Protein AF-A0A2E4WXY5-F1 (afdb_monomer_lite)

Foldseek 3Di:
DPPVVVLVVLQAAEDPVLLVLLCVLDPPDVVSSVVVQVVQGDPRYRDDPVLVSLVVVLLVVLLVCLQDVHDLVVNLVSCVVNVDPDCPVSLVSCLVCCVVRVQPVSVQLNVLSVVLNVVCVVDPDNSVSVSVSSVSSSVNSD

Structure (mmCIF, N/CA/C/O backbone):
data_AF-A0A2E4WXY5-F1
#
_entry.id   AF-A0A2E4WXY5-F1
#
loop_
_atom_site.group_PDB
_atom_site.id
_atom_site.type_symbol
_atom_site.label_atom_id
_atom_site.label_alt_id
_atom_site.label_comp_id
_atom_site.label_asym_id
_atom_site.label_entity_id
_atom_site.label_seq_id
_atom_site.pdbx_PDB_ins_code
_atom_site.Cartn_x
_atom_site.Cartn_y
_atom_site.Cartn_z
_atom_site.occupancy
_atom_site.B_iso_or_equiv
_atom_site.auth_seq_id
_atom_site.auth_comp_id
_atom_site.auth_asym_id
_atom_site.auth_atom_id
_atom_site.pdbx_PDB_model_num
ATOM 1 N N . MET A 1 1 ? 25.229 15.803 -8.063 1.00 51.78 1 MET A N 1
ATOM 2 C CA . MET A 1 1 ? 25.856 15.540 -9.377 1.00 51.78 1 MET A CA 1
ATOM 3 C C . MET A 1 1 ? 27.050 14.599 -9.197 1.00 51.78 1 MET A C 1
ATOM 5 O O . MET A 1 1 ? 28.167 15.070 -9.288 1.00 51.78 1 MET A O 1
ATOM 9 N N . HIS A 1 2 ? 26.844 13.316 -8.856 1.00 65.62 2 HIS A N 1
ATOM 10 C CA . HIS A 1 2 ? 27.953 12.349 -8.654 1.00 65.62 2 HIS A CA 1
ATOM 11 C C . HIS A 1 2 ? 27.695 10.963 -9.285 1.00 65.62 2 HIS A C 1
ATOM 13 O O . HIS A 1 2 ? 28.648 10.291 -9.649 1.00 65.62 2 HIS A O 1
ATOM 19 N N . MET A 1 3 ? 26.440 10.521 -9.461 1.00 64.75 3 MET A N 1
ATOM 20 C CA . MET A 1 3 ? 26.164 9.166 -9.977 1.00 64.75 3 MET A CA 1
ATOM 21 C C . MET A 1 3 ? 26.324 9.040 -11.501 1.00 64.75 3 MET A C 1
ATOM 23 O O . MET A 1 3 ? 26.840 8.036 -11.978 1.00 64.75 3 MET A O 1
ATOM 27 N N . LYS A 1 4 ? 25.935 10.075 -12.255 1.00 65.75 4 LYS A N 1
ATOM 28 C CA . LYS A 1 4 ? 26.079 10.122 -13.718 1.00 65.75 4 LYS A CA 1
ATOM 29 C C . LYS A 1 4 ? 27.546 9.971 -14.146 1.00 65.75 4 LYS A C 1
ATOM 31 O O . LYS A 1 4 ? 27.853 9.121 -14.969 1.00 65.75 4 LYS A O 1
ATOM 36 N N . ASP A 1 5 ? 28.442 10.723 -13.509 1.00 71.19 5 ASP A N 1
ATOM 37 C CA . ASP A 1 5 ? 29.876 10.718 -13.829 1.00 71.19 5 ASP A CA 1
ATOM 38 C C . ASP A 1 5 ? 30.540 9.358 -13.541 1.00 71.19 5 ASP A C 1
ATOM 40 O O . ASP A 1 5 ? 31.503 8.981 -14.204 1.00 71.19 5 ASP A O 1
ATOM 44 N N . ILE A 1 6 ? 30.036 8.612 -12.549 1.00 72.25 6 ILE A N 1
ATOM 45 C CA . ILE A 1 6 ? 30.511 7.257 -12.232 1.00 72.25 6 ILE A CA 1
ATOM 46 C C . ILE A 1 6 ? 30.054 6.275 -13.314 1.00 72.25 6 ILE A C 1
ATOM 48 O O . ILE A 1 6 ? 30.859 5.490 -13.802 1.00 72.25 6 ILE A O 1
ATOM 52 N N . LEU A 1 7 ? 28.787 6.344 -13.728 1.00 69.12 7 LEU A N 1
ATOM 53 C CA . LEU A 1 7 ? 28.240 5.461 -14.761 1.00 69.12 7 LEU A CA 1
ATOM 54 C C . LEU A 1 7 ? 28.874 5.712 -16.140 1.00 69.12 7 LEU A C 1
ATOM 56 O O . LEU A 1 7 ? 29.147 4.758 -16.864 1.00 69.12 7 LEU A O 1
ATOM 60 N N . GLU A 1 8 ? 29.173 6.972 -16.474 1.00 71.62 8 GLU A N 1
ATOM 61 C CA . GLU A 1 8 ? 29.910 7.334 -17.694 1.00 71.62 8 GLU A CA 1
ATOM 62 C C . GLU A 1 8 ? 31.360 6.821 -17.670 1.00 71.62 8 GLU A C 1
ATOM 64 O O . GLU A 1 8 ? 31.849 6.329 -18.685 1.00 71.62 8 GLU A O 1
ATOM 69 N N . LYS A 1 9 ? 32.044 6.873 -16.516 1.00 74.56 9 LYS A N 1
ATOM 70 C CA . LYS A 1 9 ? 33.406 6.324 -16.359 1.00 74.56 9 LYS A CA 1
ATOM 71 C C . LYS A 1 9 ? 33.462 4.804 -16.469 1.00 74.56 9 LYS A C 1
ATOM 73 O O . LYS A 1 9 ? 34.414 4.276 -17.032 1.00 74.56 9 LYS A O 1
ATOM 78 N N . GLU A 1 10 ? 32.453 4.118 -15.947 1.00 73.19 10 GLU A N 1
ATOM 79 C CA . GLU A 1 10 ? 32.341 2.655 -15.995 1.00 73.19 10 GLU A CA 1
ATOM 80 C C . GLU A 1 10 ? 31.773 2.150 -17.337 1.00 73.19 10 GLU A C 1
ATOM 82 O O . GLU A 1 10 ? 31.575 0.949 -17.517 1.00 73.19 10 GLU A O 1
ATOM 87 N N . ASN A 1 11 ? 31.523 3.056 -18.294 1.00 68.25 11 ASN A N 1
ATOM 88 C CA . ASN A 1 11 ? 30.968 2.768 -19.619 1.00 68.25 11 ASN A CA 1
ATOM 89 C C . ASN A 1 11 ? 29.658 1.960 -19.557 1.00 68.25 11 ASN A C 1
ATOM 91 O O . ASN A 1 11 ? 29.404 1.074 -20.376 1.00 68.25 11 ASN A O 1
ATOM 95 N N . VAL A 1 12 ? 28.841 2.255 -18.544 1.00 71.81 12 VAL A N 1
ATOM 96 C CA . VAL A 1 12 ? 27.556 1.603 -18.313 1.00 71.81 12 VAL A CA 1
ATOM 97 C C . VAL A 1 12 ? 26.491 2.318 -19.138 1.00 71.81 12 VAL A C 1
ATOM 99 O O . VAL A 1 12 ? 26.369 3.537 -19.070 1.00 71.81 12 VAL A O 1
ATOM 102 N N . GLY A 1 13 ? 25.680 1.584 -19.898 1.00 68.38 13 GLY A N 1
ATOM 103 C CA . GLY A 1 13 ? 24.489 2.147 -20.537 1.00 68.38 13 GLY A CA 1
ATOM 104 C C . GLY A 1 13 ? 23.403 2.416 -19.494 1.00 68.38 13 GLY A C 1
ATOM 105 O O . GLY A 1 13 ? 22.989 1.486 -18.807 1.00 68.38 13 GLY A O 1
ATOM 106 N N . PHE A 1 14 ? 22.936 3.658 -19.361 1.00 68.94 14 PHE A N 1
ATOM 107 C CA . PHE A 1 14 ? 21.887 4.044 -18.407 1.00 68.94 14 PHE A CA 1
ATOM 108 C C . PHE A 1 14 ? 20.864 4.993 -19.044 1.00 68.94 14 PHE A C 1
ATOM 110 O O . PHE A 1 14 ? 21.212 5.791 -19.914 1.00 68.94 14 PHE A O 1
ATOM 117 N N . ALA A 1 15 ? 19.612 4.948 -18.579 1.00 70.94 15 ALA A N 1
ATOM 118 C CA . ALA A 1 15 ? 18.630 5.997 -18.843 1.00 70.94 15 ALA A CA 1
ATOM 119 C C . ALA A 1 15 ? 18.687 7.066 -17.738 1.00 70.94 15 ALA A C 1
ATOM 121 O O . ALA A 1 15 ? 18.934 6.764 -16.571 1.00 70.94 15 ALA A O 1
ATOM 122 N N . LEU A 1 16 ? 18.467 8.337 -18.083 1.00 67.19 16 LEU A N 1
ATOM 123 C CA . LEU A 1 16 ? 18.474 9.426 -17.093 1.00 67.19 16 LEU A CA 1
ATOM 124 C C . LEU A 1 16 ? 17.357 9.271 -16.046 1.00 67.19 16 LEU A C 1
ATOM 126 O O . LEU A 1 16 ? 17.569 9.615 -14.882 1.00 67.19 16 LEU A O 1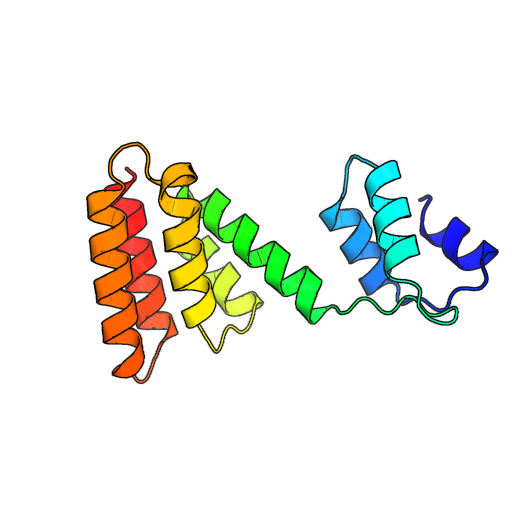
ATOM 130 N N . ASP A 1 17 ? 16.219 8.701 -16.441 1.00 66.56 17 ASP A N 1
ATOM 131 C CA . ASP A 1 17 ? 15.081 8.438 -15.553 1.00 66.56 17 ASP A CA 1
ATOM 132 C C . ASP A 1 17 ? 15.423 7.370 -14.502 1.00 66.56 17 ASP A C 1
ATOM 134 O O . ASP A 1 17 ? 15.144 7.545 -13.315 1.00 66.56 17 ASP A O 1
ATOM 138 N N . ASP A 1 18 ? 16.140 6.321 -14.910 1.00 67.94 18 ASP A N 1
ATOM 139 C CA . ASP A 1 18 ? 16.641 5.260 -14.032 1.00 67.94 18 ASP A CA 1
ATOM 140 C C . ASP A 1 18 ? 17.607 5.815 -12.973 1.00 67.94 18 ASP A C 1
ATOM 142 O O . ASP A 1 18 ? 17.520 5.514 -11.778 1.00 67.94 18 ASP A O 1
ATOM 146 N N . VAL A 1 19 ? 18.508 6.703 -13.399 1.00 70.25 19 VAL A N 1
ATOM 147 C CA . VAL A 1 19 ? 19.460 7.385 -12.514 1.00 70.25 19 VAL A CA 1
ATOM 148 C C . VAL A 1 19 ? 18.723 8.241 -11.480 1.00 70.25 19 VAL A C 1
ATOM 150 O O . VAL A 1 19 ? 19.073 8.213 -10.298 1.00 70.25 19 VAL A O 1
ATOM 153 N N . ALA A 1 20 ? 17.695 8.983 -11.896 1.00 69.69 20 ALA A N 1
ATOM 154 C CA . ALA A 1 20 ? 16.891 9.797 -10.988 1.00 69.69 20 ALA A CA 1
ATOM 155 C C . ALA A 1 20 ? 16.146 8.939 -9.953 1.00 69.69 20 ALA A C 1
ATOM 157 O O . ALA A 1 20 ? 16.062 9.313 -8.782 1.00 69.69 20 ALA A O 1
ATOM 158 N N . LEU A 1 21 ? 15.666 7.762 -10.356 1.00 67.88 21 LEU A N 1
ATOM 159 C CA . LEU A 1 21 ? 14.886 6.862 -9.513 1.00 67.88 21 LEU A CA 1
ATOM 160 C C . LEU A 1 21 ? 15.722 6.258 -8.369 1.00 67.88 21 LEU A C 1
ATOM 162 O O . LEU A 1 21 ? 15.296 6.297 -7.213 1.00 67.88 21 LEU A O 1
ATOM 166 N N . ILE A 1 22 ? 16.950 5.798 -8.642 1.00 69.50 22 ILE A N 1
ATOM 167 C CA . ILE A 1 22 ? 17.872 5.305 -7.592 1.00 69.50 22 ILE A CA 1
ATOM 168 C C . ILE A 1 22 ? 18.265 6.433 -6.637 1.00 69.50 22 ILE A C 1
ATOM 170 O O . ILE A 1 22 ? 18.342 6.224 -5.421 1.00 69.50 22 ILE A O 1
ATOM 174 N N . VAL A 1 23 ? 18.523 7.628 -7.180 1.00 69.12 23 VAL A N 1
ATOM 175 C CA . VAL A 1 23 ? 18.894 8.795 -6.374 1.00 69.12 23 VAL A CA 1
ATOM 176 C C . VAL A 1 23 ? 17.749 9.157 -5.432 1.00 69.12 23 VAL A C 1
ATOM 178 O O . VAL A 1 23 ? 17.982 9.247 -4.230 1.00 69.12 23 VAL A O 1
ATOM 181 N N . ASN A 1 24 ? 16.518 9.269 -5.934 1.00 68.56 24 ASN A N 1
ATOM 182 C CA . ASN A 1 24 ? 15.346 9.592 -5.118 1.00 68.56 24 ASN A CA 1
ATOM 183 C C . ASN A 1 24 ? 15.044 8.517 -4.063 1.00 68.56 24 ASN A C 1
ATOM 185 O O . ASN A 1 24 ? 14.696 8.854 -2.937 1.00 68.56 24 ASN A O 1
ATOM 189 N N . ALA A 1 25 ? 15.234 7.233 -4.380 1.00 64.38 25 ALA A N 1
ATOM 190 C CA . ALA A 1 25 ? 14.956 6.134 -3.452 1.00 64.38 25 ALA A CA 1
ATOM 191 C C . ALA A 1 25 ? 15.980 5.992 -2.308 1.00 64.38 25 ALA A C 1
ATOM 193 O O . ALA A 1 25 ? 15.748 5.258 -1.346 1.00 64.38 25 ALA A O 1
ATOM 194 N N . SER A 1 26 ? 17.162 6.603 -2.416 1.00 62.62 26 SER A N 1
ATOM 195 C CA . SER A 1 26 ? 18.257 6.392 -1.455 1.00 62.62 26 SER A CA 1
ATOM 196 C C . SER A 1 26 ? 18.913 7.672 -0.943 1.00 62.62 26 SER A C 1
ATOM 198 O O . SER A 1 26 ? 19.835 7.591 -0.132 1.00 62.62 26 SER A O 1
ATOM 200 N N . TYR A 1 27 ? 18.430 8.844 -1.350 1.00 65.06 27 TYR A N 1
ATOM 201 C CA . TYR A 1 27 ? 18.850 10.116 -0.770 1.00 65.06 27 TYR A CA 1
ATOM 202 C C . TYR A 1 27 ? 18.411 10.222 0.707 1.00 65.06 27 TYR A C 1
ATOM 204 O O . TYR A 1 27 ? 17.314 9.770 1.036 1.00 65.06 27 TYR A O 1
ATOM 212 N N . PRO A 1 28 ? 19.218 10.811 1.617 1.00 58.31 28 PRO A N 1
ATOM 213 C CA . PRO A 1 28 ? 20.513 11.471 1.404 1.00 58.31 28 PRO A CA 1
ATOM 214 C C . PRO A 1 28 ? 21.755 10.556 1.451 1.00 58.31 28 PRO A C 1
ATOM 216 O O . PRO A 1 28 ? 22.872 11.060 1.329 1.00 58.31 28 PRO A O 1
ATOM 219 N N . ASP A 1 29 ? 21.618 9.233 1.608 1.00 73.94 29 ASP A N 1
ATOM 220 C CA . ASP A 1 29 ? 22.772 8.323 1.713 1.00 73.94 29 ASP A CA 1
ATOM 221 C C . ASP A 1 29 ? 23.343 7.928 0.335 1.00 73.94 29 ASP A C 1
ATOM 223 O O . ASP A 1 29 ? 22.942 6.951 -0.304 1.00 73.94 29 ASP A O 1
ATOM 227 N N . ILE A 1 30 ? 24.368 8.669 -0.097 1.00 68.81 30 ILE A N 1
ATOM 228 C CA . ILE A 1 30 ? 25.088 8.453 -1.364 1.00 68.81 30 ILE A CA 1
ATOM 229 C C . ILE A 1 30 ? 25.749 7.064 -1.437 1.00 68.81 30 ILE A C 1
ATOM 231 O O . ILE A 1 30 ? 25.847 6.482 -2.518 1.00 68.81 30 ILE A O 1
ATOM 235 N N . ARG A 1 31 ? 26.178 6.485 -0.307 1.00 72.38 31 ARG A N 1
ATOM 236 C CA . ARG A 1 31 ? 26.780 5.141 -0.286 1.00 72.38 31 ARG A CA 1
ATOM 237 C C . ARG A 1 31 ? 25.737 4.091 -0.654 1.00 72.38 31 ARG A C 1
ATOM 239 O O . ARG A 1 31 ? 26.025 3.162 -1.406 1.00 72.38 31 ARG A O 1
ATOM 246 N N . ARG A 1 32 ? 24.511 4.259 -0.152 1.00 68.12 32 ARG A N 1
ATOM 247 C CA . ARG A 1 32 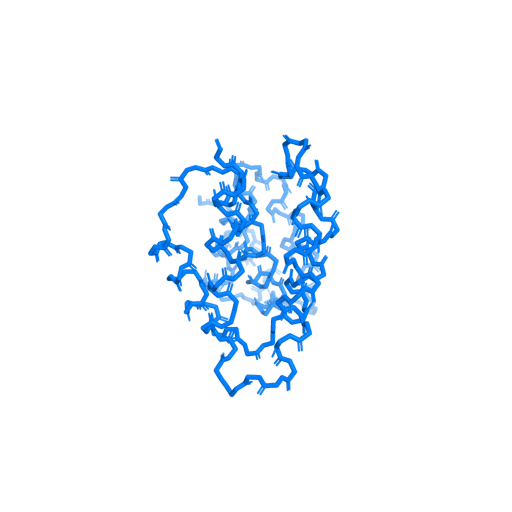? 23.380 3.382 -0.472 1.00 68.12 32 ARG A CA 1
ATOM 248 C C . ARG A 1 32 ? 22.973 3.502 -1.941 1.00 68.12 32 ARG A C 1
ATOM 250 O O . ARG A 1 32 ? 22.741 2.477 -2.573 1.00 68.12 32 ARG A O 1
ATOM 257 N N . VAL A 1 33 ? 22.968 4.721 -2.488 1.00 70.25 33 VAL A N 1
ATOM 258 C CA . VAL A 1 33 ? 22.725 4.998 -3.918 1.00 70.25 33 VAL A CA 1
ATOM 259 C C . VAL A 1 33 ? 23.703 4.214 -4.806 1.00 70.25 33 VAL A C 1
ATOM 261 O O . VAL A 1 33 ? 23.272 3.480 -5.694 1.00 70.25 33 VAL A O 1
ATOM 264 N N . ILE A 1 34 ? 25.010 4.301 -4.531 1.00 72.44 34 ILE A N 1
ATOM 265 C CA . ILE A 1 34 ? 26.053 3.629 -5.328 1.00 72.44 34 ILE A CA 1
ATOM 266 C C . ILE A 1 34 ? 25.928 2.102 -5.242 1.00 72.44 34 ILE A C 1
ATOM 268 O O . ILE A 1 34 ? 25.931 1.427 -6.270 1.00 72.44 34 ILE A O 1
ATOM 272 N N . ASN A 1 35 ? 25.747 1.553 -4.036 1.00 73.62 35 ASN A N 1
ATOM 273 C CA . ASN A 1 35 ? 25.606 0.106 -3.834 1.00 73.62 35 ASN A CA 1
ATOM 274 C C . ASN A 1 35 ? 24.351 -0.471 -4.508 1.00 73.62 35 ASN A C 1
ATOM 276 O O . ASN A 1 35 ? 24.324 -1.641 -4.899 1.00 73.62 35 ASN A O 1
ATOM 280 N N . SER A 1 36 ? 23.281 0.318 -4.602 1.00 70.00 36 SER A N 1
ATOM 281 C CA . SER A 1 36 ? 22.064 -0.069 -5.315 1.00 70.00 36 SER A CA 1
ATOM 282 C C . SER A 1 36 ? 22.262 -0.013 -6.829 1.00 70.00 36 SER A C 1
ATOM 284 O O . SER A 1 36 ? 21.907 -0.976 -7.501 1.00 70.00 36 SER A O 1
ATOM 286 N N . ALA A 1 37 ? 22.911 1.034 -7.353 1.00 72.25 37 ALA A N 1
ATOM 287 C CA . ALA A 1 37 ? 23.241 1.134 -8.775 1.00 72.25 37 ALA A CA 1
ATOM 288 C C . ALA A 1 37 ? 24.148 -0.015 -9.234 1.00 72.25 37 ALA A C 1
ATOM 290 O O . ALA A 1 37 ? 23.814 -0.703 -10.191 1.00 72.25 37 ALA A O 1
ATOM 291 N N . GLN A 1 38 ? 25.234 -0.304 -8.508 1.00 70.50 38 GLN A N 1
ATOM 292 C CA . GLN A 1 38 ? 26.146 -1.404 -8.848 1.00 70.50 38 GLN A CA 1
ATOM 293 C C . GLN A 1 38 ? 25.451 -2.772 -8.877 1.00 70.50 38 GLN A C 1
ATOM 295 O O . GLN A 1 38 ? 25.747 -3.583 -9.748 1.00 70.50 38 GLN A O 1
ATOM 300 N N . ARG A 1 39 ? 24.501 -3.030 -7.966 1.00 74.50 39 ARG A N 1
ATOM 301 C CA . ARG A 1 39 ? 23.718 -4.281 -7.956 1.00 74.50 39 ARG A CA 1
ATOM 302 C C . ARG A 1 39 ? 22.748 -4.412 -9.133 1.00 74.50 39 ARG A C 1
ATOM 304 O O . ARG A 1 39 ? 22.363 -5.529 -9.459 1.00 74.50 39 ARG A O 1
ATOM 311 N N . GLN A 1 40 ? 22.342 -3.298 -9.735 1.00 68.19 40 GLN A N 1
ATOM 312 C CA . GLN A 1 40 ? 21.377 -3.246 -10.839 1.00 68.19 40 GLN A CA 1
ATOM 313 C C . GLN A 1 40 ? 22.052 -3.144 -12.220 1.00 68.19 40 GLN A C 1
ATOM 315 O O . GLN A 1 40 ? 21.375 -3.167 -13.248 1.00 68.19 40 GLN A O 1
ATOM 320 N N . VAL A 1 41 ? 23.387 -3.064 -12.277 1.00 71.00 41 VAL A N 1
ATOM 321 C CA . VAL A 1 41 ? 24.143 -3.163 -13.532 1.00 71.00 41 VAL A CA 1
ATOM 322 C C . VAL A 1 41 ? 24.335 -4.634 -13.888 1.00 71.00 41 VAL A C 1
ATOM 324 O O . VAL A 1 41 ? 25.041 -5.369 -13.201 1.00 71.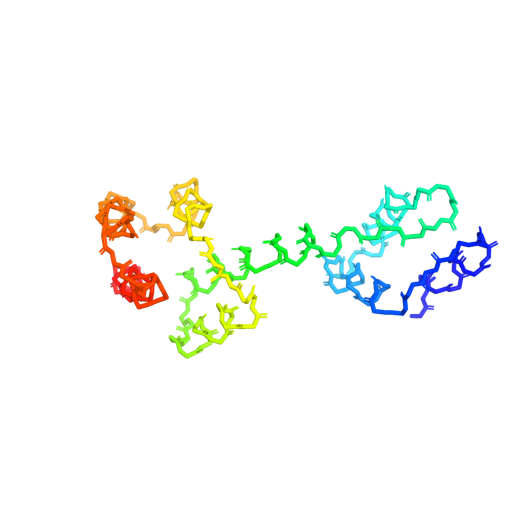00 41 VAL A O 1
ATOM 327 N N . VAL A 1 42 ? 23.739 -5.062 -15.001 1.00 68.62 42 VAL A N 1
ATOM 328 C CA . VAL A 1 42 ? 23.912 -6.410 -15.555 1.00 68.62 42 VAL A CA 1
ATOM 329 C C . VAL A 1 42 ? 24.450 -6.275 -16.975 1.00 68.62 42 VAL A C 1
ATOM 331 O O . VAL A 1 42 ? 23.835 -5.631 -17.821 1.00 68.62 42 VAL A O 1
ATOM 334 N N . ASN A 1 43 ? 25.609 -6.882 -17.243 1.00 65.88 43 ASN A N 1
ATOM 335 C CA . ASN A 1 43 ? 26.297 -6.840 -18.542 1.00 65.88 43 ASN A CA 1
ATOM 336 C C . ASN A 1 43 ? 26.588 -5.417 -19.061 1.00 65.88 43 ASN A C 1
ATOM 338 O O . ASN A 1 43 ? 26.436 -5.146 -20.249 1.00 65.88 43 ASN A O 1
ATOM 342 N N . GLY A 1 44 ? 26.991 -4.499 -18.174 1.00 65.12 44 GLY A N 1
ATOM 343 C CA . GLY A 1 44 ? 27.335 -3.123 -18.556 1.00 65.12 44 GLY A CA 1
ATOM 344 C C . GLY A 1 44 ? 26.129 -2.254 -18.922 1.00 65.12 44 GLY A C 1
ATOM 345 O O . GLY A 1 44 ? 26.297 -1.174 -19.473 1.00 65.12 44 GLY A O 1
ATOM 346 N N . ILE A 1 45 ? 24.910 -2.701 -18.615 1.00 67.88 45 ILE A N 1
ATOM 347 C CA . ILE A 1 45 ? 23.689 -1.911 -18.763 1.00 67.88 45 ILE A CA 1
ATOM 348 C C . ILE A 1 45 ? 23.033 -1.829 -17.390 1.00 67.88 45 ILE A C 1
ATOM 350 O O . ILE A 1 45 ? 22.830 -2.848 -16.725 1.00 67.88 45 ILE A O 1
ATOM 354 N N . LEU A 1 46 ? 22.713 -0.613 -16.958 1.00 68.50 46 LEU A N 1
ATOM 355 C CA . LEU A 1 46 ? 21.871 -0.374 -15.800 1.00 68.50 46 LEU A CA 1
ATOM 356 C C . LEU A 1 46 ? 20.458 -0.828 -16.172 1.00 68.50 46 LEU A C 1
ATOM 358 O O . LEU A 1 46 ? 19.707 -0.104 -16.818 1.00 68.50 46 LEU A O 1
ATOM 362 N N . LYS A 1 47 ? 20.121 -2.067 -15.816 1.00 62.97 47 LYS A N 1
ATOM 363 C 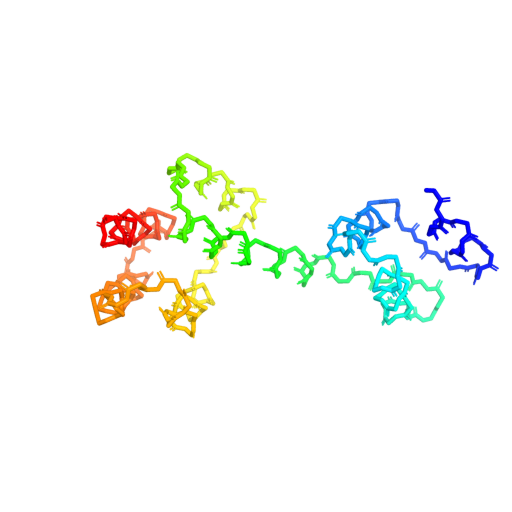CA . LYS A 1 47 ? 18.759 -2.581 -15.910 1.00 62.97 47 LYS A CA 1
ATOM 364 C C . LYS A 1 47 ? 18.117 -2.369 -14.559 1.00 62.97 47 LYS A C 1
ATOM 366 O O . LYS A 1 47 ? 18.153 -3.241 -13.692 1.00 62.97 47 LYS A O 1
ATOM 371 N N . ILE A 1 48 ? 17.525 -1.196 -14.387 1.00 61.94 48 ILE A N 1
ATOM 372 C CA . ILE A 1 48 ? 16.556 -1.047 -13.317 1.00 61.94 48 ILE A CA 1
ATOM 373 C C . ILE A 1 48 ? 15.324 -1.799 -13.776 1.00 61.94 48 ILE A C 1
ATOM 375 O O . ILE A 1 48 ? 14.723 -1.476 -14.799 1.00 61.94 48 ILE A O 1
ATOM 379 N N . ASP A 1 49 ? 14.955 -2.825 -13.022 1.00 54.91 49 ASP A N 1
ATOM 380 C CA . ASP A 1 49 ? 13.612 -3.359 -13.120 1.00 54.91 49 ASP A CA 1
ATOM 381 C C . ASP A 1 49 ? 12.688 -2.307 -12.496 1.00 54.91 49 ASP A C 1
ATOM 383 O O . ASP A 1 49 ? 12.395 -2.326 -11.298 1.00 54.91 49 ASP A O 1
ATOM 387 N N . THR A 1 50 ? 12.360 -1.285 -13.293 1.00 52.38 50 THR A N 1
ATOM 388 C CA . THR A 1 50 ? 11.581 -0.102 -12.904 1.00 52.38 50 THR A CA 1
ATOM 389 C C . THR A 1 50 ? 10.267 -0.516 -12.266 1.00 52.38 50 THR A C 1
ATOM 391 O O . THR A 1 50 ? 9.834 0.117 -11.308 1.00 52.38 50 THR A O 1
ATOM 394 N N . SER A 1 51 ? 9.708 -1.648 -12.698 1.00 48.72 51 SER A N 1
ATOM 395 C CA . SER A 1 51 ? 8.546 -2.280 -12.082 1.00 48.72 51 SER A CA 1
ATOM 396 C C . SER A 1 51 ? 8.759 -2.548 -10.585 1.00 48.72 51 SER A C 1
ATOM 398 O O . SER A 1 51 ? 7.974 -2.089 -9.763 1.00 48.72 51 SER A O 1
ATOM 400 N N . SER A 1 52 ? 9.868 -3.184 -10.203 1.00 50.03 52 SER A N 1
ATOM 401 C CA . SER A 1 52 ? 10.160 -3.579 -8.819 1.00 50.03 52 SER A CA 1
ATOM 402 C C . SER A 1 52 ? 10.481 -2.402 -7.890 1.00 50.03 52 SER A C 1
ATOM 404 O O . SER A 1 52 ? 10.152 -2.439 -6.699 1.00 50.03 52 SER A O 1
ATOM 406 N N . VAL A 1 53 ? 11.107 -1.341 -8.414 1.00 50.91 53 VAL A N 1
ATOM 407 C CA . VAL A 1 53 ? 11.449 -0.157 -7.610 1.00 50.91 53 VAL A CA 1
ATOM 408 C C . VAL A 1 53 ? 10.241 0.764 -7.452 1.00 50.91 53 VAL A C 1
ATOM 410 O O . VAL A 1 53 ? 9.999 1.254 -6.351 1.00 50.91 53 VAL A O 1
ATOM 413 N N . ILE A 1 54 ? 9.437 0.942 -8.506 1.00 53.62 54 ILE A N 1
ATOM 414 C CA . ILE A 1 54 ? 8.163 1.672 -8.435 1.00 53.62 54 ILE A CA 1
ATOM 415 C C . ILE A 1 54 ? 7.195 0.934 -7.501 1.00 53.62 54 ILE A C 1
ATOM 417 O O . ILE A 1 54 ? 6.628 1.555 -6.601 1.00 53.62 54 ILE A O 1
ATOM 421 N N . GLN A 1 55 ? 7.091 -0.397 -7.628 1.00 55.19 55 GLN A N 1
ATOM 422 C CA . GLN A 1 55 ? 6.202 -1.204 -6.793 1.00 55.19 55 GLN A CA 1
ATOM 423 C C . GLN A 1 55 ? 6.551 -1.157 -5.301 1.00 55.19 55 GLN A C 1
ATOM 425 O O . GLN A 1 55 ? 5.660 -1.124 -4.456 1.00 55.19 55 GLN A O 1
ATOM 430 N N . ASN A 1 56 ? 7.836 -1.134 -4.944 1.00 59.56 56 ASN A N 1
ATOM 431 C CA . ASN A 1 56 ? 8.229 -1.002 -3.539 1.00 59.56 56 ASN A CA 1
ATOM 432 C C . ASN A 1 56 ? 8.045 0.422 -2.997 1.00 59.56 56 ASN A C 1
ATOM 434 O O . ASN A 1 56 ? 7.763 0.591 -1.812 1.00 59.56 56 ASN A O 1
ATOM 438 N N . ASN A 1 57 ? 8.179 1.447 -3.842 1.00 68.62 57 ASN A N 1
ATOM 439 C CA . ASN A 1 57 ? 8.087 2.837 -3.402 1.00 68.62 57 ASN A CA 1
ATOM 440 C C . ASN A 1 57 ? 6.648 3.224 -3.019 1.00 68.62 57 ASN A C 1
ATOM 442 O O . ASN A 1 57 ? 6.437 3.807 -1.957 1.00 68.62 57 ASN A O 1
ATOM 446 N N . TYR A 1 58 ? 5.640 2.839 -3.813 1.00 75.25 58 TYR A N 1
ATOM 447 C CA . TYR A 1 58 ? 4.248 3.176 -3.477 1.00 75.25 58 TYR A CA 1
ATOM 448 C C . TYR A 1 58 ? 3.753 2.446 -2.221 1.00 75.25 58 TYR A C 1
ATOM 450 O O . TYR A 1 58 ? 2.978 3.006 -1.450 1.00 75.25 58 TYR A O 1
ATOM 458 N N . LYS A 1 59 ? 4.212 1.207 -1.993 1.00 79.44 59 LYS A N 1
ATOM 459 C CA . LYS A 1 59 ? 3.874 0.404 -0.808 1.00 79.44 59 LYS A CA 1
ATOM 460 C C . LYS A 1 59 ? 4.330 1.094 0.479 1.00 79.44 59 LYS A C 1
ATOM 462 O O . LYS A 1 59 ? 3.548 1.222 1.416 1.00 79.44 59 LYS A O 1
ATOM 467 N N . LEU A 1 60 ? 5.566 1.593 0.491 1.00 79.62 60 LEU A N 1
ATOM 468 C CA . LEU A 1 60 ? 6.112 2.367 1.608 1.00 79.62 60 LEU A CA 1
ATOM 469 C C . LEU A 1 60 ? 5.360 3.689 1.803 1.00 79.62 60 LEU A C 1
ATOM 471 O O . LEU A 1 60 ? 4.933 3.983 2.917 1.00 79.62 60 LEU A O 1
ATOM 475 N N . GLN A 1 61 ? 5.126 4.441 0.723 1.00 81.81 61 GLN A N 1
ATOM 476 C CA . GLN A 1 61 ? 4.379 5.702 0.787 1.00 81.81 61 GLN A CA 1
ATOM 477 C C . GLN A 1 61 ? 2.962 5.502 1.337 1.00 81.81 61 GLN A C 1
ATOM 479 O O . GLN A 1 61 ? 2.509 6.279 2.171 1.00 81.81 61 GLN A O 1
ATOM 484 N N . LEU A 1 62 ? 2.276 4.426 0.944 1.00 84.94 62 LEU A N 1
ATOM 485 C CA . LEU A 1 62 ? 0.947 4.102 1.457 1.00 84.94 62 LEU A CA 1
ATOM 486 C C . LEU A 1 62 ? 0.952 3.874 2.980 1.00 84.94 62 LEU A C 1
ATOM 488 O O . LEU A 1 62 ? 0.069 4.376 3.676 1.00 84.94 62 LEU A O 1
ATOM 492 N N . LEU A 1 63 ? 1.938 3.142 3.507 1.00 84.50 63 LEU A N 1
ATOM 493 C CA . LEU A 1 63 ? 2.065 2.884 4.947 1.00 84.50 63 LEU A CA 1
ATOM 494 C C . LEU A 1 63 ? 2.375 4.162 5.735 1.00 84.50 63 LEU A C 1
ATOM 496 O O . LEU A 1 63 ? 1.808 4.384 6.811 1.00 84.50 63 LEU A O 1
ATOM 500 N N . GLU A 1 64 ? 3.228 5.031 5.189 1.00 82.75 64 GLU A N 1
ATOM 501 C CA . GLU A 1 64 ? 3.498 6.352 5.764 1.00 82.75 64 GLU A CA 1
ATOM 502 C C . GLU A 1 64 ? 2.222 7.201 5.817 1.00 82.75 64 GLU A C 1
ATOM 504 O O . GLU A 1 64 ? 1.922 7.815 6.845 1.00 82.75 64 GLU A O 1
ATOM 509 N N . MET A 1 65 ? 1.418 7.172 4.751 1.00 83.88 65 MET A N 1
ATOM 510 C CA . MET A 1 65 ? 0.163 7.919 4.678 1.00 83.88 65 MET A CA 1
ATOM 511 C C . MET A 1 65 ? -0.909 7.405 5.641 1.00 83.88 65 MET A C 1
ATOM 513 O O . MET A 1 65 ? -1.678 8.198 6.183 1.00 83.88 65 MET A O 1
ATOM 517 N N . LEU A 1 66 ? -0.953 6.093 5.888 1.00 81.06 66 LEU A N 1
ATOM 518 C CA . LEU A 1 66 ? -1.841 5.488 6.887 1.00 81.06 66 LEU A CA 1
ATOM 519 C C . LEU A 1 66 ? -1.412 5.804 8.324 1.00 81.06 66 LEU A C 1
ATOM 521 O O . LEU A 1 66 ? -2.253 5.903 9.216 1.00 81.06 66 LEU A O 1
ATOM 525 N N . SER A 1 67 ? -0.110 5.978 8.549 1.00 76.81 67 SER A N 1
ATOM 526 C CA . SER A 1 67 ? 0.443 6.317 9.863 1.00 76.81 67 SER A CA 1
ATOM 527 C C . SER A 1 67 ? 0.282 7.805 10.206 1.00 76.81 67 SER A C 1
ATOM 529 O O . SER A 1 67 ? 0.178 8.155 11.391 1.00 76.81 67 SER A O 1
ATOM 531 N N . GLY A 1 68 ? 0.260 8.672 9.187 1.00 74.44 68 GLY A N 1
ATOM 532 C CA . GLY A 1 68 ? 0.083 10.123 9.288 1.00 74.44 68 GLY A CA 1
ATOM 533 C C . GLY A 1 68 ? -1.374 10.604 9.220 1.00 74.44 68 GLY A C 1
ATOM 534 O O . GLY A 1 68 ? -2.318 9.823 9.294 1.00 74.44 68 GLY A O 1
ATOM 535 N N . ASP A 1 69 ? -1.560 11.921 9.075 1.00 70.50 69 ASP A N 1
ATOM 536 C CA . ASP A 1 69 ? -2.875 12.560 8.861 1.00 70.50 69 ASP A CA 1
ATOM 537 C C . ASP A 1 69 ? -3.056 12.939 7.380 1.00 70.50 69 ASP A C 1
ATOM 539 O O . ASP A 1 69 ? -3.367 14.077 7.017 1.00 70.50 69 ASP A O 1
ATOM 543 N N . SER A 1 70 ? -2.756 11.986 6.498 1.00 74.25 70 SER A N 1
ATOM 544 C CA . SER A 1 70 ? -2.792 12.192 5.052 1.00 74.25 70 SER A CA 1
ATOM 545 C C . SER A 1 70 ? -4.217 12.383 4.541 1.00 74.25 70 SER A C 1
ATOM 547 O O . SER A 1 70 ? -5.179 11.795 5.045 1.00 74.25 70 SER A O 1
ATOM 549 N N . LYS A 1 71 ? -4.374 13.209 3.502 1.00 81.38 71 LYS A N 1
ATOM 550 C CA . LYS A 1 71 ? -5.682 13.423 2.880 1.00 81.38 71 LYS A CA 1
ATOM 551 C C . LYS A 1 71 ? -6.021 12.225 2.001 1.00 81.38 71 LYS A C 1
ATOM 553 O O . LYS A 1 71 ? -5.178 11.715 1.271 1.00 81.38 71 LYS A O 1
ATOM 558 N N . LEU A 1 72 ? -7.295 11.837 1.992 1.00 81.50 72 LEU A N 1
ATOM 559 C CA . LEU A 1 72 ? -7.794 10.757 1.129 1.00 81.50 72 LEU A CA 1
ATOM 560 C C . LEU A 1 72 ? -7.501 10.998 -0.360 1.00 81.50 72 LEU A C 1
ATOM 562 O O . LEU A 1 72 ? -7.267 10.044 -1.096 1.00 81.50 72 LEU A O 1
ATOM 566 N N . ASN A 1 73 ? -7.492 12.263 -0.792 1.00 83.88 73 ASN A N 1
ATOM 567 C CA . ASN A 1 73 ? -7.159 12.630 -2.169 1.00 83.88 73 ASN A CA 1
ATOM 568 C C . ASN A 1 73 ? -5.726 12.238 -2.536 1.00 83.88 73 ASN A C 1
ATOM 570 O O . ASN A 1 73 ? -5.510 11.753 -3.641 1.00 83.88 73 ASN A O 1
ATOM 574 N N . ASP A 1 74 ? -4.785 12.395 -1.606 1.00 85.69 74 ASP A N 1
ATOM 575 C CA . ASP A 1 74 ? -3.379 12.084 -1.844 1.00 85.69 74 ASP A CA 1
ATOM 576 C C . ASP A 1 74 ? -3.209 10.563 -2.002 1.00 85.69 74 ASP A C 1
ATOM 578 O O . ASP A 1 74 ? -2.515 10.103 -2.904 1.00 85.69 74 ASP A O 1
ATOM 582 N N . ILE A 1 75 ? -3.902 9.766 -1.173 1.00 85.25 75 ILE A N 1
ATOM 583 C CA . ILE A 1 75 ? -3.870 8.296 -1.275 1.00 85.25 75 ILE A CA 1
ATOM 584 C C . ILE A 1 75 ? -4.502 7.844 -2.594 1.00 85.25 75 ILE A C 1
ATOM 586 O O . ILE A 1 75 ? -3.961 6.982 -3.279 1.00 85.25 75 ILE A O 1
ATOM 590 N N . ARG A 1 76 ? -5.626 8.449 -2.991 1.00 83.88 76 ARG A N 1
ATOM 591 C CA . ARG A 1 76 ? -6.273 8.125 -4.267 1.00 83.88 76 ARG A CA 1
ATOM 592 C C . ARG A 1 76 ? -5.370 8.442 -5.459 1.00 83.88 76 ARG A C 1
ATOM 594 O O . ARG A 1 76 ? -5.305 7.654 -6.396 1.00 83.88 76 ARG A O 1
ATOM 601 N N . GLN A 1 77 ? -4.665 9.571 -5.407 1.00 84.94 77 GLN A N 1
ATOM 602 C CA . GLN A 1 77 ? -3.710 9.951 -6.440 1.00 84.94 77 GLN A CA 1
ATOM 603 C C . GLN A 1 77 ? -2.539 8.965 -6.509 1.00 84.94 77 GLN A C 1
ATOM 605 O O . GLN A 1 77 ? -2.213 8.507 -7.598 1.00 84.94 77 GLN A O 1
ATOM 610 N N . LEU A 1 78 ? -2.001 8.531 -5.363 1.00 84.50 78 LEU A N 1
ATOM 611 C CA . LEU A 1 78 ? -0.963 7.498 -5.312 1.00 84.50 78 LEU A CA 1
ATOM 612 C C . LEU A 1 78 ? -1.403 6.197 -6.003 1.00 84.50 78 LEU A C 1
ATOM 614 O O . LEU A 1 78 ? -0.630 5.606 -6.754 1.00 84.50 78 LEU A O 1
ATOM 618 N N . ILE A 1 79 ? -2.639 5.744 -5.777 1.00 83.38 79 ILE A N 1
ATOM 619 C CA . ILE A 1 79 ? -3.165 4.529 -6.418 1.00 83.38 79 ILE A CA 1
ATOM 620 C C . ILE A 1 79 ? -3.324 4.718 -7.933 1.00 83.38 79 ILE A C 1
ATOM 622 O O . ILE A 1 79 ? -2.934 3.831 -8.696 1.00 83.38 79 ILE A O 1
ATOM 626 N N . ALA A 1 80 ? -3.834 5.874 -8.368 1.00 81.12 80 ALA A N 1
ATOM 627 C CA . ALA A 1 80 ? -3.997 6.199 -9.784 1.00 81.12 80 ALA A CA 1
ATOM 628 C C . ALA A 1 80 ? -2.646 6.280 -10.520 1.00 81.12 80 ALA A C 1
ATOM 630 O O . ALA A 1 80 ? -2.485 5.683 -11.585 1.00 81.12 80 ALA A O 1
ATOM 631 N N . ASP A 1 81 ? -1.656 6.945 -9.920 1.00 77.81 81 ASP A N 1
ATOM 632 C CA . ASP A 1 81 ? -0.317 7.124 -10.492 1.00 77.81 81 ASP A CA 1
ATOM 633 C C . ASP A 1 81 ? 0.416 5.783 -10.671 1.00 77.81 81 ASP A C 1
ATOM 635 O O . ASP A 1 81 ? 1.215 5.623 -11.593 1.00 77.81 81 ASP A O 1
ATOM 639 N N . ASN A 1 82 ? 0.111 4.790 -9.828 1.00 77.12 82 ASN A N 1
ATOM 640 C CA . ASN A 1 82 ? 0.721 3.459 -9.884 1.00 77.12 82 ASN A CA 1
ATOM 641 C C . ASN A 1 82 ? -0.057 2.444 -10.738 1.00 77.12 82 ASN A C 1
ATOM 643 O O . ASN A 1 82 ? 0.389 1.303 -10.853 1.00 77.12 82 ASN A O 1
ATOM 647 N N . SER A 1 83 ? -1.185 2.834 -11.354 1.00 74.69 83 SER A N 1
ATOM 648 C CA . SER A 1 83 ? -1.985 1.976 -12.253 1.00 74.69 83 SER A CA 1
ATOM 649 C C . SER A 1 83 ? -2.223 0.563 -11.694 1.00 74.69 83 SER A C 1
ATOM 651 O O . SER A 1 83 ? -2.046 -0.448 -12.380 1.00 74.69 83 SER A O 1
ATOM 653 N N . ILE A 1 84 ? -2.578 0.491 -10.409 1.00 74.62 84 ILE A N 1
ATOM 654 C CA . ILE A 1 84 ? -2.684 -0.769 -9.670 1.00 74.62 84 ILE A CA 1
ATOM 655 C C . ILE A 1 84 ? -3.896 -1.549 -10.178 1.00 74.62 84 ILE A C 1
ATOM 657 O O . ILE A 1 84 ? -5.033 -1.104 -10.066 1.00 74.62 84 ILE A O 1
ATOM 661 N N . SER A 1 85 ? -3.643 -2.731 -10.734 1.00 70.31 85 SER A N 1
ATOM 662 C CA . SER A 1 85 ? -4.684 -3.645 -11.221 1.00 70.31 85 SER A CA 1
ATOM 663 C C . SER A 1 85 ? -4.954 -4.802 -10.258 1.00 70.31 85 SER A C 1
ATOM 665 O O . SER A 1 85 ? -6.043 -5.379 -10.278 1.00 70.31 85 SER A O 1
ATOM 667 N N . ASP A 1 86 ? -3.990 -5.116 -9.389 1.00 80.19 86 ASP A N 1
ATOM 668 C CA . ASP A 1 86 ? -4.108 -6.149 -8.366 1.00 80.19 86 ASP A CA 1
ATOM 669 C C . ASP A 1 86 ? -3.793 -5.587 -6.973 1.00 80.19 86 ASP A C 1
ATOM 671 O O . ASP A 1 86 ? -2.685 -5.133 -6.689 1.00 80.19 86 ASP A O 1
ATOM 675 N N . TYR A 1 87 ? -4.796 -5.633 -6.097 1.00 86.31 87 TYR A N 1
ATOM 676 C CA . TYR A 1 87 ? -4.720 -5.165 -4.715 1.00 86.31 87 TYR A CA 1
ATOM 677 C C . TYR A 1 87 ? -4.384 -6.294 -3.730 1.00 86.31 87 TYR A C 1
ATOM 679 O O . TYR A 1 87 ? -4.163 -6.023 -2.549 1.00 86.31 87 TYR A O 1
ATOM 687 N N . SER A 1 88 ? -4.301 -7.550 -4.189 1.00 85.75 88 SER A N 1
ATOM 688 C CA . SER A 1 88 ? -4.030 -8.722 -3.346 1.00 85.75 88 SER A CA 1
ATOM 689 C C . SER A 1 88 ? -2.721 -8.593 -2.559 1.00 85.75 88 SER A C 1
ATOM 691 O O . SER A 1 88 ? -2.688 -8.846 -1.351 1.00 85.75 88 SER A O 1
ATOM 693 N N . GLU A 1 89 ? -1.663 -8.108 -3.212 1.00 84.25 89 GLU A N 1
ATOM 694 C CA . GLU A 1 89 ? -0.375 -7.835 -2.572 1.00 84.25 89 GLU A CA 1
ATOM 695 C C . GLU A 1 89 ? -0.456 -6.714 -1.533 1.00 84.25 89 GLU A C 1
ATOM 697 O O . GLU A 1 89 ? 0.275 -6.735 -0.543 1.00 84.25 89 GLU A O 1
ATOM 702 N N . ILE A 1 90 ? -1.342 -5.738 -1.740 1.00 88.00 90 ILE A N 1
ATOM 703 C CA . ILE A 1 90 ? -1.495 -4.601 -0.833 1.00 88.00 90 ILE A CA 1
ATOM 704 C C . ILE A 1 90 ? -2.246 -5.030 0.422 1.00 88.00 90 ILE A C 1
ATOM 706 O O . ILE A 1 90 ? -1.821 -4.673 1.514 1.00 88.00 90 ILE A O 1
ATOM 710 N N . TYR A 1 91 ? -3.302 -5.842 0.307 1.00 91.81 91 TYR A N 1
ATOM 711 C CA . TYR A 1 91 ? -3.969 -6.397 1.491 1.00 91.81 91 TYR A CA 1
ATOM 712 C C . TYR A 1 91 ? -2.992 -7.189 2.363 1.00 91.81 91 TYR A C 1
ATOM 714 O O . TYR A 1 91 ? -3.009 -7.053 3.585 1.00 91.81 91 TYR A O 1
ATOM 722 N N . ARG A 1 92 ? -2.103 -7.969 1.736 1.00 90.12 92 ARG A N 1
ATOM 723 C CA . ARG A 1 92 ? -1.073 -8.720 2.455 1.00 90.12 92 ARG A CA 1
ATOM 724 C C . ARG A 1 92 ? -0.058 -7.807 3.137 1.00 90.12 92 ARG A C 1
ATOM 726 O O . ARG A 1 92 ? 0.194 -7.991 4.317 1.00 90.12 92 ARG A O 1
ATOM 733 N N . LEU A 1 93 ? 0.439 -6.788 2.436 1.00 89.06 93 LEU A N 1
ATOM 734 C CA . LEU A 1 93 ? 1.318 -5.776 3.025 1.00 89.06 93 LEU A CA 1
ATOM 735 C C . LEU A 1 93 ? 0.666 -5.078 4.226 1.00 89.06 93 LEU A C 1
ATOM 737 O O . LEU A 1 93 ? 1.292 -4.932 5.268 1.00 89.06 93 LEU A O 1
ATOM 741 N N . LEU A 1 94 ? -0.592 -4.649 4.087 1.00 90.69 94 LEU A N 1
ATOM 742 C CA . LEU A 1 94 ? -1.328 -3.992 5.166 1.00 90.69 94 LEU A CA 1
ATOM 743 C C . LEU A 1 94 ? -1.480 -4.914 6.375 1.00 90.69 94 LEU A C 1
ATOM 745 O O . LEU A 1 94 ? -1.425 -4.438 7.503 1.00 90.69 94 LEU A O 1
ATOM 749 N N . TYR A 1 95 ? -1.671 -6.212 6.159 1.00 92.38 95 TYR A N 1
ATOM 750 C CA . TYR A 1 95 ? -1.713 -7.184 7.242 1.00 92.38 95 TYR A CA 1
ATOM 751 C C . TYR A 1 95 ? -0.337 -7.376 7.895 1.00 92.38 95 TYR A C 1
ATOM 753 O O . TYR A 1 95 ? -0.236 -7.288 9.114 1.00 92.38 95 TYR A O 1
ATOM 761 N N . ASP A 1 96 ? 0.714 -7.585 7.099 1.00 90.44 96 ASP A N 1
ATOM 762 C CA . ASP A 1 96 ? 2.073 -7.839 7.594 1.00 90.44 96 ASP A CA 1
ATOM 763 C C . ASP A 1 96 ? 2.619 -6.644 8.403 1.00 90.44 96 ASP A C 1
ATOM 765 O O . ASP A 1 96 ? 3.295 -6.822 9.413 1.00 90.44 96 ASP A O 1
ATOM 769 N N . GLU A 1 97 ? 2.265 -5.421 8.007 1.00 89.75 97 GLU A N 1
ATOM 770 C CA . GLU A 1 97 ? 2.729 -4.175 8.630 1.00 89.75 97 GLU A CA 1
ATOM 771 C C . GLU A 1 97 ? 1.744 -3.610 9.671 1.00 89.75 97 GLU A C 1
ATOM 773 O O . GLU A 1 97 ? 1.951 -2.512 10.195 1.00 89.75 97 GLU A O 1
ATOM 778 N N . VAL A 1 98 ? 0.665 -4.335 9.999 1.00 90.56 98 VAL A N 1
ATOM 779 C CA . VAL A 1 98 ? -0.392 -3.848 10.907 1.00 90.56 98 VAL A CA 1
ATOM 780 C C . VAL A 1 98 ? 0.126 -3.511 12.302 1.00 90.56 98 VAL A C 1
ATOM 782 O O . VAL A 1 98 ? -0.386 -2.597 12.946 1.00 90.56 98 VAL A O 1
ATOM 785 N N . ASP A 1 99 ? 1.173 -4.193 12.762 1.00 87.19 99 ASP A N 1
ATOM 786 C CA . ASP A 1 99 ? 1.804 -3.903 14.049 1.00 87.19 99 ASP A CA 1
ATOM 787 C C . ASP A 1 99 ? 2.547 -2.560 14.048 1.00 87.19 99 ASP A C 1
ATOM 789 O O . ASP A 1 99 ? 2.641 -1.910 15.091 1.00 87.19 99 ASP A O 1
ATOM 793 N N . ASN A 1 100 ? 3.006 -2.100 12.880 1.00 86.94 100 ASN A N 1
ATOM 794 C CA . ASN A 1 100 ? 3.754 -0.854 12.737 1.00 86.94 100 ASN A CA 1
ATOM 795 C C . ASN A 1 100 ? 2.827 0.368 12.686 1.00 86.94 100 ASN A C 1
ATOM 797 O O . ASN A 1 100 ? 3.102 1.372 13.345 1.00 86.94 100 ASN A O 1
ATOM 801 N N . TYR A 1 101 ? 1.711 0.293 11.950 1.00 84.88 101 TYR A N 1
ATOM 802 C CA . TYR A 1 101 ? 0.787 1.429 11.804 1.00 84.88 101 TYR A CA 1
ATOM 803 C C . TYR A 1 101 ? -0.475 1.336 12.675 1.00 84.88 101 TYR A C 1
ATOM 805 O O . TYR A 1 101 ? -1.166 2.337 12.849 1.00 84.88 101 TYR A O 1
ATOM 813 N N . GLY A 1 102 ? -0.792 0.168 13.242 1.00 81.62 102 GLY A N 1
ATOM 814 C CA . GLY A 1 102 ? -2.074 -0.124 13.895 1.00 81.62 102 GLY A CA 1
ATOM 815 C C . GLY A 1 102 ? -2.342 0.600 15.218 1.00 81.62 102 GLY A C 1
ATOM 816 O O . GLY A 1 102 ? -3.484 0.614 15.673 1.00 81.62 102 GLY A O 1
ATOM 817 N N . LYS A 1 103 ? -1.323 1.195 15.859 1.00 84.81 103 LYS A N 1
ATOM 818 C CA . LYS A 1 103 ? -1.436 2.030 17.082 1.00 84.81 103 LYS A CA 1
ATOM 819 C C . LYS A 1 103 ? -2.315 1.427 18.204 1.00 84.81 103 LYS A C 1
ATOM 821 O O . LYS A 1 103 ? -3.045 2.148 18.879 1.00 84.81 103 LYS A O 1
ATOM 826 N N . GLY A 1 104 ? -2.263 0.108 18.418 1.00 85.44 104 GLY A N 1
ATOM 827 C CA . GLY A 1 104 ? -3.063 -0.581 19.449 1.00 85.44 104 GLY A CA 1
ATOM 828 C C . GLY A 1 104 ? -4.480 -0.994 19.021 1.00 85.44 104 GLY A C 1
ATOM 829 O O . GLY A 1 104 ? -5.204 -1.586 19.817 1.00 85.44 104 GLY A O 1
ATOM 830 N N . LYS A 1 105 ? -4.876 -0.712 17.773 1.00 90.38 105 LYS A N 1
ATOM 831 C CA . LYS A 1 105 ? -6.156 -1.105 17.156 1.00 90.38 105 LYS A CA 1
ATOM 832 C C . LYS A 1 105 ? -5.966 -2.179 16.071 1.00 90.38 105 LYS A C 1
ATOM 834 O O . LYS A 1 105 ? -6.760 -2.279 15.137 1.00 90.38 105 LYS A O 1
ATOM 839 N N . GLN A 1 106 ? -4.924 -3.010 16.192 1.00 91.44 106 GLN A N 1
ATOM 840 C CA . GLN A 1 106 ? -4.547 -4.007 15.178 1.00 91.44 106 GLN A CA 1
ATOM 841 C C . GLN A 1 106 ? -5.694 -4.964 14.846 1.00 91.44 106 GLN A C 1
ATOM 843 O O . GLN A 1 106 ? -5.937 -5.246 13.678 1.00 91.44 106 GLN A O 1
ATOM 848 N N . ALA A 1 107 ? -6.432 -5.427 15.859 1.00 92.00 107 ALA A N 1
ATOM 849 C CA . ALA A 1 107 ? -7.559 -6.335 15.661 1.00 92.00 107 ALA A CA 1
ATOM 850 C C . ALA A 1 107 ? -8.631 -5.732 14.736 1.00 92.00 107 ALA A C 1
ATOM 852 O O . ALA A 1 107 ? -9.093 -6.397 13.809 1.00 92.00 107 ALA A O 1
ATOM 853 N N . GLU A 1 108 ? -8.981 -4.457 14.935 1.00 92.50 108 GLU A N 1
ATOM 854 C CA . GLU A 1 108 ? -9.953 -3.754 14.092 1.00 92.50 108 GLU A CA 1
ATOM 855 C C . GLU A 1 108 ? -9.423 -3.567 12.666 1.00 92.50 108 GLU A C 1
ATOM 857 O O . GLU A 1 108 ? -10.163 -3.779 11.702 1.00 92.50 108 GLU A O 1
ATOM 862 N N . CYS A 1 109 ? -8.139 -3.230 12.508 1.00 92.69 109 CYS A N 1
ATOM 863 C CA . CYS A 1 109 ? -7.503 -3.136 11.194 1.00 92.69 109 CYS A CA 1
ATOM 864 C C . CYS A 1 109 ? -7.547 -4.478 10.448 1.00 92.69 109 CYS A C 1
ATOM 866 O O . CYS A 1 109 ? -8.007 -4.522 9.309 1.00 92.69 109 CYS A O 1
ATOM 868 N N . ILE A 1 110 ? -7.153 -5.576 11.103 1.00 94.31 110 ILE A N 1
ATOM 869 C CA . ILE A 1 110 ? -7.147 -6.928 10.522 1.00 94.31 110 ILE A CA 1
ATOM 870 C C . ILE A 1 110 ? -8.552 -7.336 10.070 1.00 94.31 110 ILE A C 1
ATOM 872 O O . ILE A 1 110 ? -8.717 -7.831 8.955 1.00 94.31 110 ILE A O 1
ATOM 876 N N . MET A 1 111 ? -9.577 -7.092 10.895 1.00 95.62 111 MET A N 1
ATOM 877 C CA . MET A 1 111 ? -10.963 -7.410 10.537 1.00 95.62 111 MET A CA 1
ATOM 878 C C . MET A 1 111 ? -11.415 -6.673 9.272 1.00 95.62 111 MET A C 1
ATOM 880 O O . MET A 1 111 ? -12.026 -7.279 8.393 1.00 95.62 111 MET A O 1
ATOM 884 N N . ASN A 1 112 ? -11.082 -5.384 9.151 1.00 95.31 112 ASN A N 1
ATOM 885 C CA . ASN A 1 112 ? -11.448 -4.592 7.977 1.00 95.31 112 ASN A CA 1
ATOM 886 C C . ASN A 1 112 ? -10.676 -5.022 6.722 1.00 95.31 112 ASN A C 1
ATOM 888 O O . ASN A 1 112 ? -11.268 -5.083 5.646 1.00 95.31 112 ASN A O 1
ATOM 892 N N . ILE A 1 113 ? -9.386 -5.356 6.851 1.00 94.62 113 ILE A N 1
ATOM 893 C CA . ILE A 1 113 ? -8.571 -5.869 5.737 1.00 94.62 113 ILE A CA 1
ATOM 894 C C . ILE A 1 113 ? -9.154 -7.186 5.216 1.00 94.62 113 ILE A C 1
ATOM 896 O O . ILE A 1 113 ? -9.330 -7.335 4.009 1.00 94.62 113 ILE A O 1
ATOM 900 N N . ALA A 1 114 ? -9.506 -8.113 6.111 1.00 95.06 114 ALA A N 1
ATOM 901 C CA . ALA A 1 114 ? -10.092 -9.397 5.734 1.00 95.06 114 ALA A CA 1
ATOM 902 C C . ALA A 1 114 ? -11.440 -9.233 5.010 1.00 95.06 114 ALA A C 1
ATOM 904 O O . ALA A 1 114 ? -11.686 -9.887 3.995 1.00 95.06 114 ALA A O 1
ATOM 905 N N . GLU A 1 115 ? -12.304 -8.335 5.496 1.00 94.69 115 GLU A N 1
ATOM 906 C CA . GLU A 1 115 ? -13.588 -8.042 4.852 1.00 94.69 115 GLU A CA 1
ATOM 907 C C . GLU A 1 115 ? -13.392 -7.458 3.444 1.00 94.69 115 GLU A C 1
ATOM 909 O O . GLU A 1 115 ? -14.018 -7.923 2.489 1.00 94.69 115 GLU A O 1
ATOM 914 N N . ALA A 1 116 ? -12.490 -6.484 3.298 1.00 94.81 116 ALA A N 1
ATOM 915 C CA . ALA A 1 116 ? -12.194 -5.862 2.012 1.00 94.81 116 ALA A CA 1
ATOM 916 C C . ALA A 1 116 ? -11.572 -6.854 1.020 1.00 94.81 116 ALA A C 1
ATOM 918 O O . ALA A 1 116 ? -11.954 -6.866 -0.149 1.00 94.81 116 ALA A O 1
ATOM 919 N N . GLN A 1 117 ? -10.672 -7.729 1.478 1.00 94.12 117 GLN A N 1
ATOM 920 C CA . GLN A 1 117 ? -10.072 -8.770 0.644 1.00 94.12 117 GLN A CA 1
ATOM 921 C C . GLN A 1 117 ? -11.123 -9.765 0.133 1.00 94.12 117 GLN A C 1
ATOM 923 O O . GLN A 1 117 ? -11.084 -10.167 -1.029 1.00 94.12 117 GLN A O 1
ATOM 928 N N . TYR A 1 118 ? -12.086 -10.147 0.974 1.00 93.56 118 TYR A N 1
ATOM 929 C CA . TYR A 1 118 ? -13.205 -10.993 0.55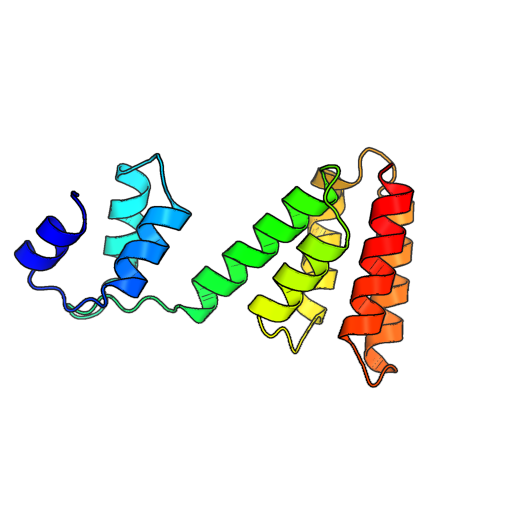6 1.00 93.56 118 TYR A CA 1
ATOM 930 C C . TYR A 1 118 ? -14.110 -10.289 -0.472 1.00 93.56 118 TYR A C 1
ATOM 932 O O . TYR A 1 118 ? -14.555 -10.901 -1.447 1.00 93.56 118 TYR A O 1
ATOM 940 N N . GLN A 1 119 ? -14.369 -8.993 -0.280 1.00 93.38 119 GLN A N 1
ATOM 941 C CA . GLN A 1 119 ? -15.156 -8.180 -1.212 1.00 93.38 119 GLN A CA 1
ATOM 942 C C . GLN A 1 119 ? -14.444 -7.998 -2.561 1.00 93.38 119 GLN A C 1
ATOM 944 O O . GLN A 1 119 ? -15.114 -8.031 -3.591 1.00 93.38 119 GLN A O 1
ATOM 949 N N . ASP A 1 120 ? -13.108 -7.918 -2.572 1.00 91.50 120 ASP A N 1
ATOM 950 C CA . ASP A 1 120 ? -12.276 -7.721 -3.772 1.00 91.50 120 ASP A CA 1
ATOM 951 C C . ASP A 1 120 ? -12.516 -8.768 -4.871 1.00 91.50 120 ASP A C 1
ATOM 953 O O . ASP A 1 120 ? -12.431 -8.468 -6.059 1.00 91.50 120 ASP A O 1
ATOM 957 N N . VAL A 1 121 ? -12.866 -9.998 -4.476 1.00 89.69 121 VAL A N 1
ATOM 958 C CA . VAL A 1 121 ? -13.169 -11.108 -5.396 1.00 89.69 121 VAL A CA 1
ATOM 959 C C . VAL A 1 121 ? -14.485 -10.887 -6.151 1.00 89.69 121 VAL A C 1
ATOM 961 O O . VAL A 1 121 ? -14.656 -11.388 -7.259 1.00 89.69 121 VAL A O 1
ATOM 964 N N . ASN A 1 122 ? -15.424 -10.153 -5.549 1.00 89.50 122 ASN A N 1
ATOM 965 C CA . ASN A 1 122 ? -16.797 -10.013 -6.034 1.00 89.50 122 ASN A CA 1
ATOM 966 C C . ASN A 1 122 ? -17.072 -8.661 -6.710 1.00 89.50 122 ASN A C 1
ATOM 968 O O . ASN A 1 122 ? -18.045 -8.531 -7.454 1.00 89.50 1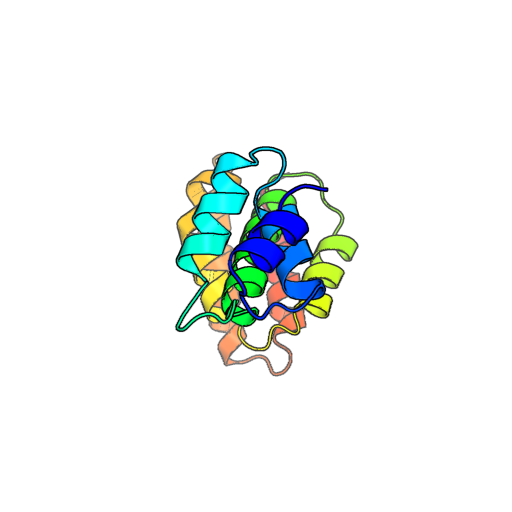22 ASN A O 1
ATOM 972 N N . VAL A 1 123 ? -16.261 -7.641 -6.431 1.00 89.69 123 VAL A N 1
ATOM 973 C CA . VAL A 1 123 ? -16.435 -6.291 -6.981 1.00 89.69 123 VAL A CA 1
ATOM 974 C C . VAL A 1 123 ? -15.831 -6.174 -8.379 1.00 89.69 123 VAL A C 1
ATOM 976 O O . VAL A 1 123 ? -14.744 -6.674 -8.655 1.00 89.69 123 VAL A O 1
ATOM 979 N N . VAL A 1 124 ? -16.537 -5.470 -9.267 1.00 86.62 124 VAL A N 1
ATOM 980 C CA . VAL A 1 124 ? -16.033 -5.151 -10.615 1.00 86.62 124 VAL A CA 1
ATOM 981 C C . VAL A 1 124 ? -14.972 -4.054 -10.543 1.00 86.62 124 VAL A C 1
ATOM 983 O O . VAL A 1 124 ? -13.951 -4.130 -11.220 1.00 86.62 124 VAL A O 1
ATOM 986 N N . ASP A 1 125 ? -15.213 -3.045 -9.706 1.00 88.25 125 ASP A N 1
ATOM 987 C CA . ASP A 1 125 ? -14.293 -1.935 -9.485 1.00 88.25 125 ASP A CA 1
ATOM 988 C C . ASP A 1 125 ? -13.541 -2.139 -8.165 1.00 88.25 125 ASP A C 1
ATOM 990 O O . ASP A 1 125 ? -14.078 -1.945 -7.067 1.00 88.25 125 ASP A O 1
ATOM 994 N N . LYS A 1 126 ? -12.289 -2.575 -8.292 1.00 88.50 126 LYS A N 1
ATOM 995 C CA . LYS A 1 126 ? -11.413 -2.859 -7.155 1.00 88.50 126 LYS A CA 1
ATOM 996 C C . LYS A 1 126 ? -10.880 -1.596 -6.489 1.00 88.50 126 LYS A C 1
ATOM 998 O O . LYS A 1 126 ? -10.662 -1.606 -5.279 1.00 88.50 126 LYS A O 1
ATOM 1003 N N . GLU A 1 127 ? -10.725 -0.503 -7.239 1.00 88.25 127 GLU A N 1
ATOM 1004 C CA . GLU A 1 127 ? -10.261 0.771 -6.684 1.00 88.25 127 GLU A CA 1
ATOM 1005 C C . GLU A 1 127 ? -11.277 1.293 -5.663 1.00 88.25 127 GLU A C 1
ATOM 1007 O O . GLU A 1 127 ? -10.899 1.688 -4.560 1.00 88.25 127 GLU A O 1
ATOM 1012 N N . ILE A 1 128 ? -12.577 1.216 -5.971 1.00 90.25 128 ILE A N 1
ATOM 1013 C CA . ILE A 1 128 ? -13.643 1.619 -5.040 1.00 90.25 128 ILE A CA 1
ATOM 1014 C C . ILE A 1 128 ? -13.589 0.801 -3.742 1.00 90.25 128 ILE A C 1
ATOM 1016 O O . ILE A 1 128 ? -13.683 1.366 -2.646 1.00 90.25 128 ILE A O 1
ATOM 1020 N N . ASN A 1 129 ? -13.423 -0.520 -3.848 1.00 92.69 129 ASN A N 1
ATOM 1021 C CA . ASN A 1 129 ? -13.325 -1.404 -2.687 1.00 92.69 129 ASN A CA 1
ATOM 1022 C C . ASN A 1 129 ? -12.086 -1.094 -1.837 1.00 92.69 129 ASN A C 1
ATOM 1024 O O . ASN A 1 129 ? -12.183 -0.931 -0.619 1.00 92.69 129 ASN A O 1
ATOM 1028 N N . PHE A 1 130 ? -10.938 -0.917 -2.483 1.00 91.81 130 PHE A N 1
ATOM 1029 C CA . PHE A 1 130 ? -9.700 -0.565 -1.807 1.00 91.81 130 PHE A CA 1
ATOM 1030 C C . PHE A 1 130 ? -9.789 0.799 -1.108 1.00 91.81 130 PHE A C 1
ATOM 1032 O O . PHE A 1 130 ? -9.440 0.927 0.065 1.00 91.81 130 PHE A O 1
ATOM 1039 N N . MET A 1 131 ? -10.336 1.821 -1.770 1.00 90.88 131 MET A N 1
ATOM 1040 C CA . MET A 1 131 ? -10.525 3.139 -1.156 1.00 90.88 131 MET A CA 1
ATOM 1041 C C . MET A 1 131 ? -11.490 3.089 0.038 1.00 90.88 131 MET A C 1
ATOM 1043 O O . MET A 1 131 ? -11.293 3.814 1.016 1.00 90.88 131 MET A O 1
ATOM 1047 N N . SER A 1 132 ? -12.495 2.207 0.007 1.00 93.25 132 SER A N 1
ATOM 1048 C CA . SER A 1 132 ? -13.376 1.939 1.153 1.00 93.25 132 SER A CA 1
ATOM 1049 C C . SER A 1 132 ? -12.595 1.392 2.352 1.00 93.25 132 SER A C 1
ATOM 1051 O O . SER A 1 132 ? -12.769 1.885 3.471 1.00 93.25 132 SER A O 1
ATOM 1053 N N . LEU A 1 133 ? -11.680 0.438 2.126 1.00 94.19 133 LEU A N 1
ATOM 1054 C CA . LEU A 1 133 ? -10.773 -0.066 3.162 1.00 94.19 133 LEU A CA 1
ATOM 1055 C C . LEU A 1 133 ? -9.921 1.060 3.753 1.00 94.19 133 LEU A C 1
ATOM 1057 O O . LEU A 1 133 ? -9.886 1.211 4.973 1.00 94.19 133 LEU A O 1
ATOM 1061 N N . ILE A 1 134 ? -9.280 1.876 2.912 1.00 91.62 134 ILE A N 1
ATOM 1062 C CA . ILE A 1 134 ? -8.434 2.985 3.374 1.00 91.62 134 ILE A CA 1
ATOM 1063 C C . ILE A 1 134 ? -9.223 3.940 4.274 1.00 91.62 134 ILE A C 1
ATOM 1065 O O . ILE A 1 134 ? -8.763 4.270 5.362 1.00 91.62 134 ILE A O 1
ATOM 1069 N N . ILE A 1 135 ? -10.444 4.326 3.889 1.00 90.62 135 ILE A N 1
ATOM 1070 C CA . ILE A 1 135 ? -11.294 5.202 4.711 1.00 90.62 135 ILE A CA 1
ATOM 1071 C C . ILE A 1 135 ? -11.599 4.570 6.075 1.00 90.62 135 ILE A C 1
ATOM 1073 O O . ILE A 1 135 ? -11.570 5.267 7.094 1.00 90.62 135 ILE A O 1
ATOM 1077 N N . ARG A 1 136 ? -11.907 3.266 6.109 1.00 91.94 136 ARG A N 1
ATOM 1078 C CA . ARG A 1 136 ? -12.163 2.533 7.359 1.00 91.94 136 ARG A CA 1
ATOM 1079 C C . ARG A 1 136 ? -10.915 2.527 8.245 1.00 91.94 136 ARG A C 1
ATOM 1081 O O . ARG A 1 136 ? -11.017 2.902 9.410 1.00 91.94 136 ARG A O 1
ATOM 1088 N N . LEU A 1 137 ? -9.745 2.205 7.688 1.00 91.12 137 LEU A N 1
ATOM 1089 C CA . LEU A 1 137 ? -8.472 2.210 8.415 1.00 91.12 137 LEU A CA 1
ATOM 1090 C C . LEU A 1 137 ? -8.129 3.605 8.947 1.00 91.12 137 LEU A C 1
ATOM 1092 O O . LEU A 1 137 ? -7.872 3.748 10.136 1.00 91.12 137 LEU A O 1
ATOM 1096 N N . THR A 1 138 ? -8.215 4.658 8.131 1.00 88.19 138 THR A N 1
ATOM 1097 C CA . THR A 1 138 ? -7.943 6.033 8.581 1.00 88.19 138 THR A CA 1
ATOM 1098 C C . THR A 1 138 ? -8.875 6.469 9.714 1.00 88.19 138 THR A C 1
ATOM 1100 O O . THR A 1 138 ? -8.454 7.196 10.607 1.00 88.19 138 THR A O 1
ATOM 1103 N N . ARG A 1 139 ? -10.141 6.033 9.715 1.00 88.00 139 ARG A N 1
ATOM 1104 C CA . ARG A 1 139 ? -11.075 6.321 10.818 1.00 88.00 139 ARG A CA 1
ATOM 1105 C C . ARG A 1 139 ? -10.719 5.575 12.096 1.00 88.00 139 ARG A C 1
ATOM 1107 O O . ARG A 1 139 ? -10.871 6.144 13.168 1.00 88.00 139 ARG A O 1
ATOM 1114 N N . ILE A 1 140 ? -10.267 4.329 11.975 1.00 88.50 140 ILE A N 1
ATOM 1115 C CA . ILE A 1 140 ? -9.820 3.520 13.112 1.00 88.50 140 ILE A CA 1
ATOM 1116 C C . ILE A 1 140 ? -8.541 4.114 13.698 1.00 88.50 140 ILE A C 1
ATOM 1118 O O . ILE A 1 140 ? -8.431 4.205 14.907 1.00 88.50 140 ILE A O 1
ATOM 1122 N N . LEU A 1 141 ? -7.592 4.557 12.874 1.00 84.56 141 LEU A N 1
ATOM 1123 C CA . LEU A 1 141 ? -6.279 5.036 13.323 1.00 84.56 141 LEU A CA 1
ATOM 1124 C C . LEU A 1 141 ? -6.270 6.473 13.874 1.00 84.56 141 LEU A C 1
ATOM 1126 O O . LEU A 1 141 ? -5.254 6.890 14.439 1.00 84.56 141 LEU A O 1
ATOM 1130 N N . LYS A 1 142 ? -7.374 7.211 13.714 1.00 76.06 142 LYS A N 1
ATOM 1131 C CA . LYS A 1 142 ? -7.636 8.478 14.415 1.00 76.06 142 LYS A CA 1
ATOM 1132 C C . LYS A 1 142 ? -8.075 8.236 15.860 1.00 76.06 142 LYS A C 1
ATOM 1134 O O . LYS A 1 142 ? -7.803 9.138 16.677 1.00 76.06 142 LYS A O 1
#

pLDDT: mean 78.42, std 11.84, range [48.72, 95.62]

Sequence (142 aa):
MHMKDILEKENVGFALDDVALIVNASYPDIRRVINSAQRQVVNGILKIDTSSVIQNNYKLQLLEMLSGDSKLNDIRQLIADNSISDYSEIYRLLYDEVDNYGKGKQAECIMNIAEAQYQDVNVVDKEINFMSLIIRLTRILK

Secondary structure (DSSP, 8-state):
--HHHHHHHTT-B--HHHHHHHHHHHTT-HHHHHHHHHHHEETTEE---HHHHHHHHHHHHHHHHHHTT--HHHHHHHHHHTT----HHHHHHHHHTHHHH-TT-HHHHHHHHHHHHHHHTT-S-HHHHHHHHHHHHHHHH-

Radius of gyration: 18.4 Å; chains: 1; bounding box: 50×27×40 Å